Protein AF-A0A1N6KRE0-F1 (afdb_monomer_lite)

pLDDT: mean 84.96, std 14.73, range [38.88, 95.12]

Structure (mmCIF, N/CA/C/O backbone):
data_AF-A0A1N6KRE0-F1
#
_entry.id   AF-A0A1N6KRE0-F1
#
loop_
_atom_site.group_PDB
_atom_site.id
_atom_site.type_symbol
_atom_site.label_atom_id
_atom_site.label_alt_id
_atom_site.label_comp_id
_atom_site.label_asym_id
_atom_site.label_entity_id
_atom_site.label_seq_id
_atom_site.pdbx_PDB_ins_code
_atom_site.Cartn_x
_atom_site.Cartn_y
_atom_site.Cartn_z
_atom_site.occupancy
_atom_site.B_iso_or_equiv
_atom_site.auth_seq_id
_atom_site.auth_comp_id
_atom_site.auth_asym_id
_atom_site.auth_atom_id
_atom_site.pdbx_PDB_model_num
ATOM 1 N N . MET A 1 1 ? 27.702 16.838 11.584 1.00 38.88 1 MET A N 1
ATOM 2 C CA . MET A 1 1 ? 27.600 17.104 10.132 1.00 38.88 1 MET A CA 1
ATOM 3 C C . MET A 1 1 ? 26.652 16.082 9.518 1.00 38.88 1 MET A C 1
ATOM 5 O O . MET A 1 1 ? 27.056 14.952 9.269 1.00 38.88 1 MET A O 1
ATOM 9 N N . ALA A 1 2 ? 25.368 16.425 9.391 1.00 45.50 2 ALA A N 1
ATOM 10 C CA . ALA A 1 2 ? 24.371 15.550 8.778 1.00 45.50 2 ALA A CA 1
ATOM 11 C C . ALA A 1 2 ? 24.695 15.397 7.285 1.00 45.50 2 ALA A C 1
ATOM 13 O O . ALA A 1 2 ? 24.826 16.399 6.585 1.00 45.50 2 ALA A O 1
ATOM 14 N N . ARG A 1 3 ? 24.864 14.160 6.802 1.00 46.94 3 ARG A N 1
ATOM 15 C CA . ARG A 1 3 ? 25.031 13.884 5.369 1.00 46.94 3 ARG A CA 1
ATOM 16 C C . ARG A 1 3 ? 23.745 14.300 4.654 1.00 46.94 3 ARG A C 1
ATOM 18 O O . ARG A 1 3 ? 22.769 13.554 4.661 1.00 46.94 3 ARG A O 1
ATOM 25 N N . GLN A 1 4 ? 23.744 15.492 4.063 1.00 46.59 4 GLN A N 1
ATOM 26 C CA . GLN A 1 4 ? 22.769 15.868 3.047 1.00 46.59 4 GLN A CA 1
ATOM 27 C C . GLN A 1 4 ? 22.967 14.903 1.878 1.00 46.59 4 GLN A C 1
ATOM 29 O O . GLN A 1 4 ? 23.948 14.985 1.144 1.00 46.59 4 GLN A O 1
ATOM 34 N N . ILE A 1 5 ? 22.080 13.917 1.766 1.00 54.81 5 ILE A N 1
ATOM 35 C CA . ILE A 1 5 ? 21.981 13.092 0.565 1.00 54.81 5 ILE A CA 1
ATOM 36 C C . ILE A 1 5 ? 21.393 14.018 -0.508 1.00 54.81 5 ILE A C 1
ATOM 38 O O . ILE A 1 5 ? 20.274 14.493 -0.295 1.00 54.81 5 ILE A O 1
ATOM 42 N N . PRO A 1 6 ? 22.111 14.318 -1.605 1.00 48.00 6 PRO A N 1
ATOM 43 C CA . PRO A 1 6 ? 21.605 15.208 -2.643 1.00 48.00 6 PRO A CA 1
ATOM 44 C C . PRO A 1 6 ? 20.266 14.673 -3.186 1.00 48.00 6 PRO A C 1
ATOM 46 O O . PRO A 1 6 ? 20.150 13.460 -3.400 1.00 48.00 6 PRO A O 1
ATOM 49 N N . PRO A 1 7 ? 19.250 15.538 -3.379 1.00 54.38 7 PRO A N 1
ATOM 50 C CA . PRO A 1 7 ? 17.892 15.117 -3.737 1.00 54.38 7 PRO A CA 1
ATOM 51 C C . PRO A 1 7 ? 17.805 14.387 -5.088 1.00 54.38 7 PRO A C 1
ATOM 53 O O . PRO A 1 7 ? 16.867 13.625 -5.296 1.00 54.38 7 PRO A O 1
ATOM 56 N N . ASP A 1 8 ? 18.811 14.520 -5.955 1.00 54.03 8 ASP A N 1
ATOM 57 C CA . ASP A 1 8 ? 18.791 13.979 -7.320 1.00 54.03 8 ASP A CA 1
ATOM 58 C C . ASP A 1 8 ? 19.172 12.497 -7.458 1.00 54.03 8 ASP A C 1
ATOM 60 O O . ASP A 1 8 ? 18.805 11.845 -8.433 1.00 54.03 8 ASP A O 1
ATOM 64 N N . ASN A 1 9 ? 19.880 11.903 -6.490 1.00 53.44 9 ASN A N 1
ATOM 65 C CA . ASN A 1 9 ? 20.414 10.544 -6.684 1.00 53.44 9 ASN A CA 1
ATOM 66 C C . ASN A 1 9 ? 19.415 9.424 -6.325 1.00 53.44 9 ASN A C 1
ATOM 68 O O . ASN A 1 9 ? 19.695 8.244 -6.538 1.00 53.44 9 ASN A O 1
ATOM 72 N N . ARG A 1 10 ? 18.254 9.775 -5.748 1.00 56.72 10 ARG A N 1
ATOM 73 C CA . ARG A 1 10 ? 17.201 8.810 -5.375 1.00 56.72 10 ARG A CA 1
ATOM 74 C C . ARG A 1 10 ? 16.375 8.361 -6.582 1.00 56.72 10 ARG A C 1
ATOM 76 O O . ARG A 1 10 ? 15.914 7.229 -6.583 1.00 56.72 10 ARG A O 1
ATOM 83 N N . HIS A 1 11 ? 16.278 9.203 -7.611 1.00 61.88 11 HIS A N 1
ATOM 84 C CA . HIS A 1 11 ? 15.436 8.976 -8.788 1.00 61.88 11 HIS A CA 1
ATOM 85 C C . HIS A 1 11 ? 16.102 8.157 -9.896 1.00 61.88 11 HIS A C 1
ATOM 87 O O . HIS A 1 11 ? 15.419 7.539 -10.708 1.00 61.88 11 HIS A O 1
ATOM 93 N N . LEU A 1 12 ? 17.435 8.067 -9.903 1.00 65.62 12 LEU A N 1
ATOM 94 C CA . LEU A 1 12 ? 18.182 7.314 -10.919 1.00 65.62 12 LEU A CA 1
ATOM 95 C C . LEU A 1 12 ? 17.820 5.823 -10.968 1.00 65.62 12 LEU A C 1
ATOM 97 O O . LEU A 1 12 ? 17.971 5.191 -12.009 1.00 65.62 12 LEU A O 1
ATOM 101 N N . ARG A 1 13 ? 17.336 5.259 -9.854 1.00 76.06 13 ARG A N 1
ATOM 102 C CA . ARG A 1 13 ? 16.907 3.855 -9.773 1.00 76.06 13 ARG A CA 1
ATOM 103 C C . ARG A 1 13 ? 15.395 3.680 -9.750 1.00 76.06 13 ARG A C 1
ATOM 105 O O . ARG A 1 13 ? 14.946 2.542 -9.715 1.00 76.06 13 ARG A O 1
ATOM 112 N N . ASP A 1 14 ? 14.615 4.757 -9.782 1.00 83.56 14 ASP A N 1
ATOM 113 C CA . ASP A 1 14 ? 13.155 4.653 -9.713 1.00 83.56 14 ASP A CA 1
ATOM 114 C C . ASP A 1 14 ? 12.594 3.943 -10.949 1.00 83.56 14 ASP A C 1
ATOM 116 O O . ASP A 1 14 ? 11.668 3.154 -10.813 1.00 83.56 14 ASP A O 1
ATOM 120 N N . ASN A 1 15 ? 13.230 4.119 -12.111 1.00 85.25 15 ASN A N 1
ATOM 121 C CA . ASN A 1 15 ? 12.877 3.431 -13.358 1.00 85.25 15 ASN A CA 1
ATOM 122 C C . ASN A 1 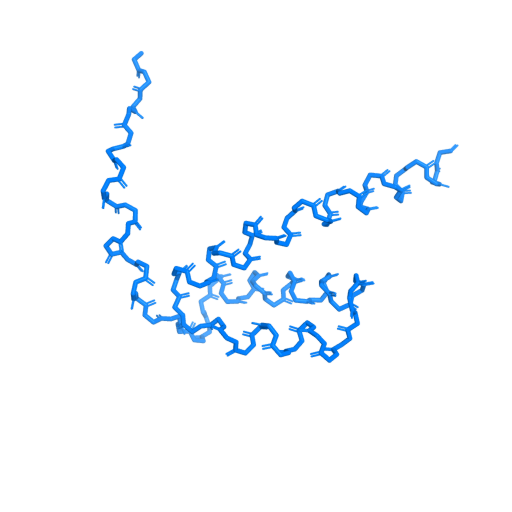15 ? 13.380 1.977 -13.426 1.00 85.25 15 ASN A C 1
ATOM 124 O O . ASN A 1 15 ? 13.135 1.289 -14.415 1.00 85.25 15 ASN A O 1
ATOM 128 N N . GLU A 1 16 ? 14.129 1.503 -12.424 1.00 88.19 16 GLU A N 1
ATOM 129 C CA . GLU A 1 16 ? 14.627 0.130 -12.420 1.00 88.19 16 GLU A CA 1
ATOM 130 C C . GLU A 1 16 ? 13.436 -0.834 -12.276 1.00 88.19 16 GLU A C 1
ATOM 132 O O . GLU A 1 16 ? 12.633 -0.677 -11.345 1.00 88.19 16 GLU A O 1
ATOM 137 N N . PRO A 1 17 ? 13.300 -1.828 -13.174 1.00 89.25 17 PRO A N 1
ATOM 138 C CA . PRO A 1 17 ? 12.199 -2.773 -13.112 1.00 89.25 17 PRO A CA 1
ATOM 139 C C . PRO A 1 17 ? 12.306 -3.610 -11.842 1.00 89.25 17 PRO A C 1
ATOM 141 O O . PRO A 1 17 ? 13.378 -4.106 -11.473 1.00 89.25 17 PRO A O 1
ATOM 144 N N . LEU A 1 18 ? 11.172 -3.790 -11.179 1.00 86.88 18 LEU A N 1
ATOM 145 C CA . LEU A 1 18 ? 11.083 -4.618 -9.999 1.00 86.88 18 LEU A CA 1
ATOM 146 C C . LEU A 1 18 ? 10.999 -6.082 -10.433 1.00 86.88 18 LEU A C 1
ATOM 148 O O . LEU A 1 18 ? 10.011 -6.522 -11.011 1.00 86.88 18 LEU A O 1
ATOM 152 N N . ARG A 1 19 ? 12.068 -6.840 -10.182 1.00 83.69 19 ARG A N 1
ATOM 153 C CA . ARG A 1 19 ? 12.104 -8.268 -10.504 1.00 83.69 19 ARG A CA 1
ATOM 154 C C . ARG A 1 19 ? 11.442 -9.089 -9.403 1.00 83.69 19 ARG A C 1
ATOM 156 O O . ARG A 1 19 ? 11.657 -8.839 -8.208 1.00 83.69 19 ARG A O 1
ATOM 163 N N . ASP A 1 20 ? 10.712 -10.114 -9.826 1.00 73.56 20 ASP A N 1
ATOM 164 C CA . ASP A 1 20 ? 10.201 -11.148 -8.935 1.00 73.56 20 ASP A CA 1
ATOM 165 C C . ASP A 1 20 ? 11.356 -11.860 -8.213 1.00 73.56 20 ASP A C 1
ATOM 167 O O . ASP A 1 20 ? 12.452 -12.029 -8.751 1.00 73.56 20 ASP A O 1
ATOM 171 N N . GLY A 1 21 ? 11.132 -12.230 -6.950 1.00 77.88 21 GLY A N 1
ATOM 172 C CA . GLY A 1 21 ? 12.139 -12.883 -6.103 1.00 77.88 21 GLY A CA 1
ATOM 173 C C . GLY A 1 21 ? 13.085 -11.937 -5.352 1.00 77.88 21 GLY A C 1
ATOM 174 O O . GLY A 1 21 ? 13.927 -12.399 -4.585 1.00 77.88 21 GLY A O 1
ATOM 175 N N . THR A 1 22 ? 12.946 -10.616 -5.506 1.00 84.19 22 THR A N 1
ATOM 176 C CA . THR A 1 22 ? 13.681 -9.652 -4.671 1.00 84.19 22 THR A CA 1
ATOM 177 C C . THR A 1 22 ? 13.089 -9.556 -3.260 1.00 84.19 22 THR A C 1
ATOM 179 O O . THR A 1 22 ? 11.873 -9.649 -3.070 1.00 84.19 22 THR A O 1
ATOM 182 N N . SER A 1 23 ? 13.928 -9.274 -2.253 1.00 88.88 23 SER A N 1
ATOM 183 C CA . SER A 1 23 ? 13.458 -9.017 -0.878 1.00 88.88 23 SER A CA 1
ATOM 184 C C . SER A 1 23 ? 12.466 -7.852 -0.806 1.00 88.88 23 SER A C 1
ATOM 186 O O . SER A 1 23 ? 11.581 -7.847 0.046 1.00 88.88 23 SER A O 1
ATOM 188 N N . LEU A 1 24 ? 12.586 -6.881 -1.719 1.00 89.94 24 LEU A N 1
ATOM 189 C CA . LEU A 1 24 ? 11.633 -5.782 -1.843 1.00 89.94 24 LEU A CA 1
ATOM 190 C C . LEU A 1 24 ? 10.258 -6.290 -2.287 1.00 89.94 24 LEU A C 1
ATOM 192 O O . LEU A 1 24 ? 9.270 -5.965 -1.641 1.00 89.94 24 LEU A O 1
ATOM 196 N N . MET A 1 25 ? 10.181 -7.138 -3.314 1.00 91.44 25 MET A N 1
ATOM 197 C CA . MET A 1 25 ? 8.902 -7.705 -3.748 1.00 91.44 25 MET A CA 1
ATOM 198 C C . MET A 1 25 ? 8.248 -8.552 -2.645 1.00 91.44 25 MET A C 1
ATOM 200 O O . MET A 1 25 ? 7.053 -8.419 -2.383 1.00 91.44 25 MET A O 1
ATOM 204 N N . ALA A 1 26 ? 9.036 -9.347 -1.912 1.00 92.38 26 ALA A N 1
ATOM 205 C CA . ALA A 1 26 ? 8.54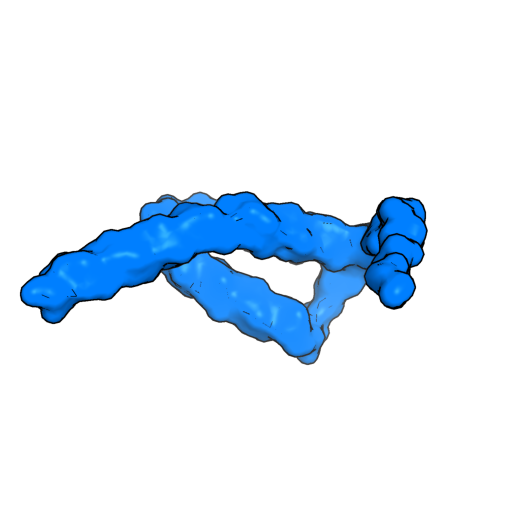4 -10.092 -0.750 1.00 92.38 26 ALA A CA 1
ATOM 206 C C . ALA A 1 26 ? 7.964 -9.165 0.337 1.00 92.38 26 ALA A C 1
ATOM 208 O O . ALA A 1 26 ? 6.883 -9.424 0.870 1.00 92.38 26 ALA A O 1
ATOM 209 N N . PHE A 1 27 ? 8.640 -8.051 0.628 1.00 92.19 27 PHE A N 1
ATOM 210 C CA . PHE A 1 27 ? 8.137 -7.033 1.549 1.00 92.19 27 PHE A CA 1
ATOM 211 C C . PHE A 1 27 ? 6.835 -6.386 1.048 1.00 92.19 27 PHE A C 1
ATOM 213 O O . PHE A 1 27 ? 5.872 -6.267 1.809 1.00 92.19 27 PHE A O 1
ATOM 220 N N . LEU A 1 28 ? 6.753 -6.040 -0.239 1.00 94.00 28 LEU A N 1
ATOM 221 C CA . LEU A 1 28 ? 5.535 -5.484 -0.832 1.00 94.00 28 LEU A CA 1
ATOM 222 C C . LEU A 1 28 ? 4.364 -6.474 -0.771 1.00 94.00 28 LEU A C 1
ATOM 224 O O . LEU A 1 28 ? 3.229 -6.053 -0.557 1.00 94.00 28 LEU A O 1
ATOM 228 N N . HIS A 1 29 ? 4.606 -7.783 -0.887 1.00 94.00 29 HIS A N 1
ATOM 229 C CA . HIS A 1 29 ? 3.565 -8.796 -0.689 1.00 94.00 29 HIS A CA 1
ATOM 230 C C . HIS A 1 29 ? 3.002 -8.797 0.737 1.00 94.00 29 HIS A C 1
ATOM 232 O O . HIS A 1 29 ? 1.795 -8.976 0.913 1.00 94.00 29 HIS A O 1
ATOM 238 N N . VAL A 1 30 ? 3.839 -8.575 1.756 1.00 93.31 30 VAL A N 1
ATOM 239 C CA . VAL A 1 30 ? 3.366 -8.415 3.141 1.00 93.31 30 VAL A CA 1
ATOM 240 C C . VAL A 1 30 ? 2.509 -7.157 3.266 1.00 93.31 30 VAL A C 1
ATOM 242 O O . VAL A 1 30 ? 1.411 -7.219 3.819 1.00 93.31 30 VAL A O 1
ATOM 245 N N . LEU A 1 31 ? 2.953 -6.041 2.685 1.00 92.88 31 LEU A N 1
ATOM 246 C CA . LEU A 1 31 ? 2.172 -4.803 2.670 1.00 92.88 31 LEU A CA 1
ATOM 247 C C . LEU A 1 31 ? 0.848 -4.952 1.917 1.00 92.88 31 LEU A C 1
ATOM 249 O O . LEU A 1 31 ? -0.169 -4.442 2.373 1.00 92.88 31 LEU A O 1
ATOM 253 N N . LYS A 1 32 ? 0.821 -5.698 0.808 1.00 94.62 32 LYS A N 1
ATOM 254 C CA . LYS A 1 32 ? -0.414 -6.018 0.083 1.00 94.62 32 LYS A CA 1
ATOM 255 C C . LYS A 1 32 ? -1.419 -6.730 0.981 1.00 94.62 32 LYS A C 1
ATOM 257 O O . LYS A 1 32 ? -2.588 -6.380 0.935 1.00 94.62 32 LYS A O 1
ATOM 262 N N . LYS A 1 33 ? -0.995 -7.688 1.811 1.00 94.75 33 LYS A N 1
ATOM 263 C CA . LYS A 1 33 ? -1.906 -8.351 2.761 1.00 94.75 33 LYS A CA 1
ATOM 264 C C . LYS A 1 33 ? -2.524 -7.349 3.728 1.00 94.75 33 LYS A C 1
ATOM 266 O O . LYS A 1 33 ? -3.729 -7.358 3.916 1.00 94.75 33 LYS A O 1
ATOM 271 N N . ALA A 1 34 ? -1.719 -6.443 4.273 1.00 92.25 34 ALA A N 1
ATOM 272 C CA . ALA A 1 34 ? -2.229 -5.414 5.169 1.00 92.25 34 ALA A CA 1
ATOM 273 C C . ALA A 1 34 ? -3.158 -4.416 4.446 1.00 92.25 34 ALA A C 1
ATOM 275 O O . ALA A 1 34 ? -4.161 -3.992 5.004 1.00 92.25 34 ALA A O 1
ATOM 276 N N . HIS A 1 35 ? -2.877 -4.097 3.181 1.00 94.31 35 HIS A N 1
ATOM 277 C CA . HIS A 1 35 ? -3.757 -3.290 2.333 1.00 94.31 35 HIS A CA 1
ATOM 278 C C . HIS A 1 35 ? -5.098 -3.988 2.052 1.00 94.31 35 HIS A C 1
ATOM 280 O O . HIS A 1 35 ? -6.129 -3.328 2.042 1.00 94.31 35 HIS A O 1
ATOM 286 N N . ILE A 1 36 ? -5.107 -5.314 1.866 1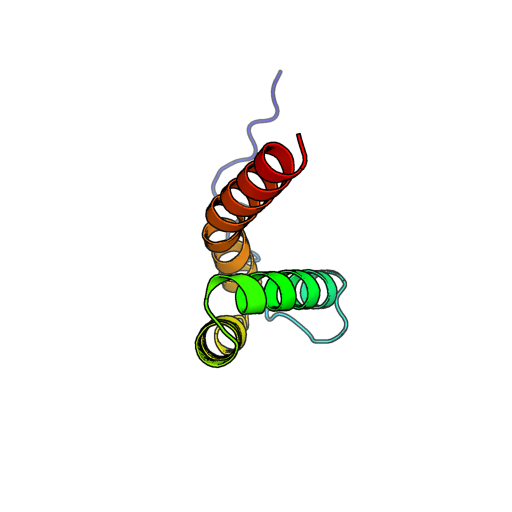.00 95.12 36 ILE A N 1
ATOM 287 C CA . ILE A 1 36 ? -6.344 -6.096 1.701 1.00 95.12 36 ILE A CA 1
ATOM 288 C C . ILE A 1 36 ? -7.242 -5.947 2.935 1.00 95.12 36 ILE A C 1
ATOM 290 O O . ILE A 1 36 ? -8.448 -5.787 2.778 1.00 95.12 36 ILE A O 1
ATOM 294 N N . GLU A 1 37 ? -6.667 -5.961 4.137 1.00 91.94 37 GLU A N 1
ATOM 295 C CA . GLU A 1 37 ? -7.423 -5.765 5.382 1.00 91.94 37 GLU A CA 1
ATOM 296 C C . GLU A 1 37 ? -7.969 -4.333 5.530 1.00 91.94 37 GLU A C 1
ATOM 298 O O . GLU A 1 37 ? -8.994 -4.138 6.175 1.00 91.94 37 GLU A O 1
ATOM 303 N N . LEU A 1 38 ? -7.304 -3.334 4.933 1.00 90.88 38 LEU A N 1
ATOM 304 C CA . LEU A 1 38 ? -7.741 -1.934 4.973 1.00 90.88 38 LEU A CA 1
ATOM 305 C C . LEU A 1 38 ? -8.836 -1.615 3.945 1.00 90.88 38 LEU A C 1
ATOM 307 O O . LEU A 1 38 ? -9.894 -1.115 4.313 1.00 90.88 38 LEU A O 1
ATOM 311 N N . ASP A 1 39 ? -8.575 -1.895 2.665 1.00 92.38 39 ASP A N 1
ATOM 312 C CA . ASP A 1 39 ? -9.379 -1.407 1.529 1.00 92.38 39 ASP A CA 1
ATOM 313 C C . ASP A 1 39 ? -10.060 -2.541 0.740 1.00 92.38 39 ASP A C 1
ATOM 315 O O . ASP A 1 39 ? -10.752 -2.315 -0.258 1.00 92.38 39 ASP A O 1
ATOM 319 N N . GLY A 1 40 ? -9.870 -3.787 1.175 1.00 92.81 40 GLY A N 1
ATOM 320 C CA . GLY A 1 40 ? -10.424 -4.970 0.533 1.00 92.81 40 GLY A CA 1
ATOM 321 C C . GLY A 1 40 ? -9.559 -5.530 -0.599 1.00 92.81 40 GLY A C 1
ATOM 322 O O . GLY A 1 40 ? -8.671 -4.887 -1.168 1.00 92.81 40 GLY A O 1
ATOM 323 N N . HIS A 1 41 ? -9.843 -6.786 -0.954 1.00 93.50 41 HIS A N 1
ATOM 324 C CA . HIS A 1 41 ? -9.007 -7.559 -1.873 1.00 93.50 41 HIS A CA 1
ATOM 325 C C . HIS A 1 41 ? -8.875 -6.935 -3.269 1.00 93.50 41 HIS A C 1
ATOM 327 O O . HIS A 1 41 ? -7.773 -6.879 -3.813 1.00 93.50 41 HIS A O 1
ATOM 333 N N . ALA A 1 42 ? -9.979 -6.461 -3.852 1.00 93.50 42 ALA A N 1
ATOM 334 C CA . ALA A 1 42 ? -9.993 -5.951 -5.222 1.00 93.50 42 ALA A CA 1
ATOM 335 C C . ALA A 1 42 ? -9.118 -4.698 -5.389 1.00 93.50 42 ALA A C 1
ATOM 337 O O . ALA A 1 42 ? -8.268 -4.660 -6.280 1.00 93.50 42 ALA A O 1
ATOM 338 N N . GLN A 1 43 ? -9.269 -3.716 -4.495 1.00 92.19 43 GLN A N 1
ATOM 339 C CA . GLN A 1 43 ? -8.524 -2.456 -4.559 1.00 92.19 43 GLN A CA 1
ATOM 340 C C . GLN A 1 43 ? -7.035 -2.670 -4.294 1.00 92.19 43 GLN A C 1
ATOM 342 O O . GLN A 1 43 ? -6.182 -2.199 -5.053 1.00 92.19 43 GLN A O 1
ATOM 347 N N . ALA A 1 44 ? -6.712 -3.470 -3.274 1.00 93.50 44 ALA A N 1
ATOM 348 C CA . ALA A 1 44 ? -5.334 -3.816 -2.971 1.00 93.50 44 ALA A CA 1
ATOM 349 C C . ALA A 1 44 ? -4.661 -4.564 -4.127 1.00 93.50 44 ALA A C 1
ATOM 351 O O . ALA A 1 44 ? -3.503 -4.299 -4.456 1.00 93.50 44 ALA A O 1
ATOM 352 N N . HIS A 1 45 ? -5.385 -5.476 -4.784 1.00 93.75 45 HIS A N 1
ATOM 353 C CA . HIS A 1 45 ? -4.875 -6.196 -5.943 1.00 93.75 45 HIS A CA 1
ATOM 354 C C . HIS A 1 45 ? -4.636 -5.265 -7.137 1.00 93.75 45 HIS A C 1
ATOM 356 O O . HIS A 1 45 ? -3.541 -5.291 -7.699 1.00 93.75 45 HIS A O 1
ATOM 362 N N . GLN A 1 46 ? -5.611 -4.420 -7.485 1.00 94.50 46 GLN A N 1
ATOM 363 C CA . GLN A 1 46 ? -5.504 -3.485 -8.607 1.00 94.50 46 GLN A CA 1
ATOM 364 C C . GLN A 1 46 ? -4.353 -2.492 -8.413 1.00 94.50 46 GLN A C 1
ATOM 366 O O . GLN A 1 46 ? -3.598 -2.228 -9.348 1.00 94.50 46 GLN A O 1
ATOM 371 N N . ARG A 1 47 ? -4.183 -1.952 -7.200 1.00 93.31 47 ARG A N 1
ATOM 372 C CA . ARG A 1 47 ? -3.083 -1.022 -6.912 1.00 93.31 47 ARG A CA 1
ATOM 373 C C . ARG A 1 47 ? -1.728 -1.721 -6.956 1.00 93.31 47 ARG A C 1
ATOM 375 O O . ARG A 1 47 ? -0.791 -1.177 -7.524 1.00 93.31 47 ARG A O 1
ATOM 382 N N . PHE A 1 48 ? -1.630 -2.931 -6.406 1.00 93.44 48 PHE A N 1
ATOM 383 C CA . PHE A 1 48 ? -0.387 -3.701 -6.412 1.00 93.44 48 PHE A CA 1
ATOM 384 C C . PHE A 1 48 ? 0.065 -4.090 -7.826 1.00 93.44 48 PHE A C 1
ATOM 386 O O . PHE A 1 48 ? 1.257 -4.082 -8.099 1.00 93.44 48 PHE A O 1
ATOM 393 N N . GLN A 1 49 ? -0.864 -4.376 -8.746 1.00 93.12 49 GLN A N 1
ATOM 394 C CA . GLN A 1 49 ? -0.534 -4.665 -10.150 1.00 93.12 49 GLN A CA 1
ATOM 395 C C . GLN A 1 49 ? 0.141 -3.492 -10.879 1.00 93.12 49 GLN A C 1
ATOM 397 O O . GLN A 1 49 ? 0.811 -3.712 -11.881 1.00 93.12 49 GLN A O 1
ATOM 402 N N . ARG A 1 50 ? -0.018 -2.256 -10.386 1.00 93.25 50 ARG A N 1
ATOM 403 C CA . ARG A 1 50 ? 0.651 -1.067 -10.938 1.00 93.25 50 ARG A CA 1
ATOM 404 C C . ARG A 1 50 ? 2.091 -0.909 -10.450 1.00 93.25 50 ARG A C 1
ATOM 406 O O . ARG A 1 50 ? 2.768 0.005 -10.888 1.00 93.25 50 ARG A O 1
ATOM 413 N N . VAL A 1 51 ? 2.555 -1.749 -9.524 1.00 93.00 51 VAL A N 1
ATOM 414 C CA . 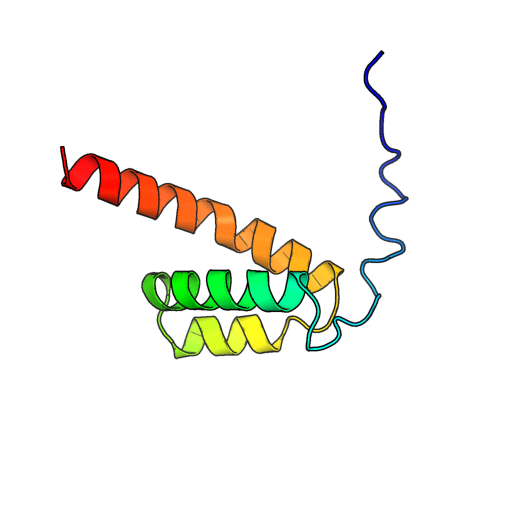VAL A 1 51 ? 3.915 -1.675 -8.987 1.00 93.00 51 VAL A CA 1
ATOM 415 C C . VAL A 1 51 ? 4.842 -2.518 -9.856 1.00 93.00 51 VAL A C 1
ATOM 417 O O . VAL A 1 51 ? 5.000 -3.715 -9.632 1.00 93.00 51 VAL A O 1
ATOM 420 N N . THR A 1 52 ? 5.445 -1.889 -10.860 1.00 91.19 52 THR A N 1
ATOM 421 C CA . THR A 1 52 ? 6.350 -2.542 -11.822 1.00 91.19 52 THR A CA 1
ATOM 422 C C . THR A 1 52 ? 7.792 -2.058 -11.705 1.00 91.19 52 THR A C 1
ATOM 424 O O . THR A 1 52 ? 8.724 -2.742 -12.127 1.00 91.19 52 THR A O 1
ATOM 427 N N . THR A 1 53 ? 7.996 -0.902 -11.080 1.00 92.75 53 THR A N 1
ATOM 428 C CA . THR A 1 53 ? 9.294 -0.248 -10.914 1.00 92.75 53 THR A CA 1
ATOM 429 C C . THR A 1 53 ? 9.598 0.043 -9.447 1.00 92.75 53 THR A C 1
ATOM 431 O O . THR A 1 53 ? 8.720 0.019 -8.577 1.00 92.75 53 THR A O 1
ATOM 434 N N . ARG A 1 54 ? 10.864 0.336 -9.134 1.00 91.00 54 ARG A N 1
ATOM 435 C CA . ARG A 1 54 ? 11.257 0.712 -7.766 1.00 91.00 54 ARG A CA 1
ATOM 436 C C . ARG A 1 54 ? 10.625 2.028 -7.312 1.00 91.00 54 ARG A C 1
ATOM 438 O O . ARG A 1 54 ? 10.310 2.149 -6.129 1.00 91.00 54 ARG A O 1
ATOM 445 N N . GLY A 1 55 ? 10.413 2.971 -8.228 1.00 92.06 55 GLY A N 1
ATOM 446 C CA . GLY A 1 55 ? 9.730 4.233 -7.947 1.00 92.06 55 GLY A CA 1
ATOM 447 C C . GLY A 1 55 ? 8.268 4.011 -7.573 1.00 92.06 55 GLY A C 1
ATOM 448 O O . GLY A 1 55 ? 7.809 4.505 -6.545 1.00 92.06 55 GLY A O 1
ATOM 449 N N . GLU A 1 56 ? 7.555 3.177 -8.332 1.00 92.88 56 GLU A N 1
ATOM 450 C CA . GLU A 1 56 ? 6.171 2.803 -8.012 1.00 92.88 56 GLU A CA 1
ATOM 451 C C . GLU A 1 56 ? 6.079 2.024 -6.697 1.00 92.88 56 GLU A C 1
ATOM 453 O O . GLU A 1 56 ? 5.159 2.245 -5.913 1.00 92.88 56 GLU A O 1
ATOM 458 N N . ALA A 1 57 ? 7.050 1.152 -6.408 1.00 92.94 57 ALA A N 1
ATOM 459 C CA . ALA A 1 57 ? 7.122 0.447 -5.130 1.00 92.94 57 ALA A CA 1
ATOM 460 C C . ALA A 1 57 ? 7.302 1.415 -3.959 1.00 92.94 57 ALA A C 1
ATOM 462 O O . ALA A 1 57 ? 6.653 1.271 -2.923 1.00 92.94 57 ALA A O 1
ATOM 463 N N . ARG A 1 58 ? 8.169 2.416 -4.125 1.00 92.44 58 ARG A N 1
ATOM 464 C CA . ARG A 1 58 ? 8.367 3.469 -3.134 1.00 92.44 58 ARG A CA 1
ATOM 465 C C . ARG A 1 58 ? 7.083 4.266 -2.923 1.00 92.44 58 ARG A C 1
ATOM 467 O O . ARG A 1 58 ? 6.670 4.404 -1.776 1.00 92.44 58 ARG A O 1
ATOM 474 N N . GLN A 1 59 ? 6.436 4.713 -3.998 1.00 92.81 59 GLN A N 1
ATOM 475 C CA . GLN A 1 59 ? 5.170 5.442 -3.914 1.00 92.81 59 GLN A CA 1
ATOM 476 C C . GLN A 1 59 ? 4.096 4.607 -3.206 1.00 92.81 59 GLN A C 1
ATOM 478 O O . GLN A 1 59 ? 3.417 5.090 -2.307 1.00 92.81 59 GLN A O 1
ATOM 483 N N . TYR A 1 60 ? 3.997 3.321 -3.548 1.00 94.50 60 TYR A N 1
ATOM 484 C CA . TYR A 1 60 ? 3.068 2.395 -2.910 1.00 94.50 60 TYR A CA 1
ATOM 485 C C . TYR A 1 60 ? 3.298 2.288 -1.397 1.00 94.50 60 TYR A C 1
ATOM 487 O O . TYR A 1 60 ? 2.338 2.284 -0.629 1.00 94.50 60 TYR A O 1
ATOM 495 N N . ILE A 1 61 ? 4.559 2.232 -0.955 1.00 92.94 61 ILE A N 1
ATOM 496 C CA . ILE A 1 61 ? 4.911 2.238 0.471 1.00 92.94 61 ILE A CA 1
ATOM 497 C C . ILE A 1 61 ? 4.543 3.582 1.108 1.00 92.94 61 ILE A C 1
ATOM 499 O O . ILE A 1 61 ? 3.892 3.598 2.149 1.00 92.94 61 ILE A O 1
ATOM 503 N N . GLU A 1 62 ? 4.948 4.700 0.506 1.00 93.62 62 GLU A N 1
ATOM 504 C CA . GLU A 1 62 ? 4.712 6.046 1.045 1.00 93.62 62 GLU A CA 1
ATOM 505 C C . GLU A 1 62 ? 3.215 6.339 1.219 1.00 93.62 62 GLU A C 1
ATOM 507 O O . GLU A 1 62 ? 2.818 6.874 2.254 1.00 93.62 62 GLU A O 1
ATOM 512 N N . ASP A 1 63 ? 2.381 5.897 0.278 1.00 92.12 63 ASP A N 1
ATOM 513 C CA . ASP A 1 63 ? 0.931 6.078 0.342 1.00 92.12 63 ASP A CA 1
ATOM 514 C C . ASP A 1 63 ? 0.257 5.167 1.378 1.00 92.12 63 ASP A C 1
ATOM 516 O O . ASP A 1 63 ? -0.711 5.562 2.030 1.00 92.12 63 ASP A O 1
ATOM 520 N N . LEU A 1 64 ? 0.732 3.925 1.514 1.00 92.88 64 LEU A N 1
ATOM 521 C CA . LEU A 1 64 ? 0.077 2.906 2.334 1.00 92.88 64 LEU A CA 1
ATOM 522 C C . LEU A 1 64 ? 0.520 2.948 3.804 1.00 92.88 64 LEU A C 1
ATOM 524 O O . LEU A 1 64 ? -0.218 2.529 4.698 1.00 92.88 64 LEU A O 1
ATOM 528 N N . MET A 1 65 ? 1.717 3.458 4.091 1.00 92.69 65 MET A N 1
ATOM 529 C CA . MET A 1 65 ? 2.243 3.494 5.455 1.00 92.69 65 MET A CA 1
ATOM 530 C C . MET A 1 65 ? 1.395 4.333 6.429 1.00 92.69 65 MET A C 1
ATOM 532 O O . MET A 1 65 ? 1.129 3.833 7.526 1.00 92.69 65 MET A O 1
ATOM 536 N N . PRO A 1 66 ? 0.932 5.556 6.095 1.00 94.25 66 PRO A N 1
ATOM 537 C CA . PRO A 1 66 ? 0.103 6.348 7.002 1.00 94.25 66 PRO A CA 1
ATOM 538 C C . PRO A 1 66 ? -1.192 5.648 7.462 1.00 94.25 66 PRO A C 1
ATOM 540 O O . PRO A 1 66 ? -1.383 5.548 8.680 1.00 94.25 66 PRO A O 1
ATOM 543 N N . PRO A 1 67 ? -2.060 5.111 6.574 1.00 93.50 67 PRO A N 1
ATOM 544 C CA . PRO A 1 67 ? -3.279 4.434 7.018 1.00 93.50 67 PRO A CA 1
ATOM 545 C C . PRO A 1 67 ? -2.982 3.149 7.804 1.00 93.50 67 PRO A C 1
ATOM 547 O O . PRO A 1 67 ? -3.642 2.888 8.809 1.00 93.50 67 PRO A O 1
ATOM 550 N N . LEU A 1 68 ? -1.940 2.392 7.439 1.00 90.62 68 LEU A N 1
ATOM 551 C CA . LEU A 1 68 ? -1.524 1.207 8.199 1.00 90.62 68 LEU A CA 1
ATOM 552 C C . LEU A 1 68 ? -1.089 1.539 9.630 1.00 90.6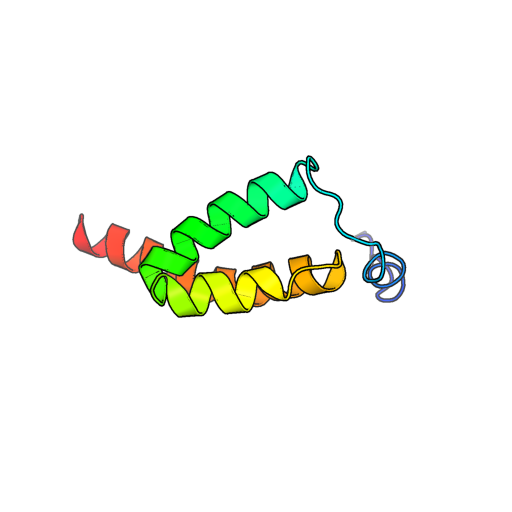2 68 LEU A C 1
ATOM 554 O O . LEU A 1 68 ? -1.414 0.810 10.569 1.00 90.62 68 LEU A O 1
ATOM 558 N N . LEU A 1 69 ? -0.344 2.632 9.816 1.00 92.44 69 LEU A N 1
ATOM 559 C CA . LEU A 1 69 ? 0.075 3.076 11.145 1.00 92.44 69 LEU A CA 1
ATOM 560 C C . LEU A 1 69 ? -1.120 3.544 11.979 1.00 92.44 69 LEU A C 1
ATOM 562 O O . LEU A 1 69 ? -1.202 3.190 13.157 1.00 92.44 69 LEU A O 1
ATOM 566 N N . ALA A 1 70 ? -2.055 4.274 11.368 1.00 92.94 70 ALA A N 1
ATOM 567 C CA . ALA A 1 70 ? -3.277 4.716 12.031 1.00 92.94 70 ALA A CA 1
ATOM 568 C C . ALA A 1 70 ? -4.134 3.527 12.494 1.00 92.94 70 ALA A C 1
ATOM 570 O O . ALA A 1 70 ? -4.559 3.486 13.651 1.00 92.94 70 ALA A O 1
ATOM 571 N N . GLU A 1 71 ? -4.325 2.523 11.634 1.00 90.69 71 GLU A N 1
ATOM 572 C CA . GLU A 1 71 ? -5.087 1.319 11.972 1.00 90.69 71 GLU A CA 1
ATOM 573 C C . GLU A 1 71 ? -4.391 0.494 13.062 1.00 90.69 71 GLU A C 1
ATOM 575 O O . GLU A 1 71 ? -5.016 0.082 14.041 1.00 90.69 71 GLU A O 1
ATOM 580 N N . ARG A 1 72 ? -3.064 0.334 12.986 1.00 89.19 72 ARG A N 1
ATOM 581 C CA . ARG A 1 72 ? -2.287 -0.313 14.053 1.00 89.19 72 ARG A CA 1
ATOM 582 C C . ARG A 1 72 ? -2.476 0.391 15.399 1.00 89.19 72 ARG A C 1
ATOM 584 O O . ARG A 1 72 ? -2.623 -0.267 16.431 1.00 89.19 72 ARG A O 1
ATOM 591 N N . ASP A 1 73 ? -2.442 1.718 15.415 1.00 93.31 73 ASP A N 1
ATOM 592 C CA . ASP A 1 73 ? -2.592 2.490 16.647 1.00 93.31 73 ASP A CA 1
ATOM 593 C C . ASP A 1 73 ? -4.033 2.429 17.182 1.00 93.31 73 ASP A C 1
ATOM 595 O O . ASP A 1 73 ? -4.225 2.320 18.397 1.00 93.31 73 ASP A O 1
ATOM 599 N N . ARG A 1 74 ? -5.043 2.387 16.302 1.00 91.94 74 ARG A N 1
ATOM 600 C CA . ARG A 1 74 ? -6.442 2.109 16.667 1.00 91.94 74 ARG A CA 1
ATOM 601 C C . ARG A 1 74 ? -6.581 0.746 17.345 1.00 91.94 74 ARG A C 1
ATOM 603 O O . ARG A 1 74 ? -7.140 0.670 18.438 1.00 91.94 74 ARG A O 1
ATOM 610 N N . GLN A 1 75 ? -6.018 -0.309 16.758 1.00 90.44 75 GLN A N 1
ATOM 611 C CA . GLN A 1 75 ? -6.047 -1.658 17.334 1.00 90.44 75 GLN A CA 1
ATOM 612 C C . GLN A 1 75 ? -5.338 -1.727 18.690 1.00 90.44 75 GLN A C 1
ATOM 614 O O . GLN A 1 75 ? -5.820 -2.382 19.611 1.00 90.44 75 GLN A O 1
ATOM 619 N N . ARG A 1 76 ? -4.209 -1.026 18.849 1.00 91.00 76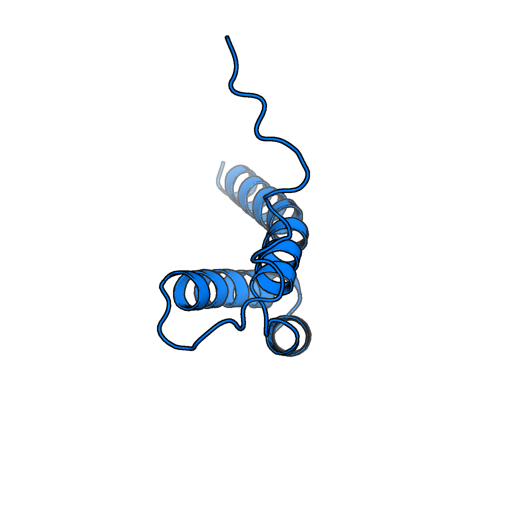 ARG A N 1
ATOM 620 C CA . ARG A 1 76 ? -3.512 -0.927 20.142 1.00 91.00 76 ARG A CA 1
ATOM 621 C C . ARG A 1 76 ? -4.369 -0.266 21.216 1.00 91.00 76 ARG A C 1
ATOM 623 O O . ARG A 1 76 ? -4.322 -0.713 22.356 1.00 91.00 76 ARG A O 1
ATOM 630 N N . ARG A 1 77 ? -5.124 0.782 20.869 1.00 92.12 77 ARG A N 1
ATOM 631 C CA . ARG A 1 77 ? -6.048 1.448 21.800 1.00 92.12 77 ARG A CA 1
ATOM 632 C C . ARG A 1 77 ? -7.246 0.569 22.140 1.00 92.12 77 ARG A C 1
ATOM 634 O O . ARG A 1 77 ? -7.638 0.559 23.288 1.00 92.12 77 ARG A O 1
ATOM 641 N N . ALA A 1 78 ? -7.779 -0.187 21.181 1.00 90.94 78 ALA A N 1
ATOM 642 C CA . ALA A 1 78 ? -8.918 -1.081 21.406 1.00 90.94 78 ALA A CA 1
ATOM 643 C C . ALA A 1 78 ? -8.590 -2.302 22.289 1.00 90.94 78 ALA A C 1
ATOM 645 O O . ALA A 1 78 ? -9.492 -2.922 22.839 1.00 90.94 78 ALA A O 1
ATOM 646 N N . ARG A 1 79 ? -7.307 -2.677 22.389 1.00 86.38 79 ARG A N 1
ATOM 647 C CA . ARG A 1 79 ? -6.820 -3.761 23.263 1.00 86.38 79 ARG A CA 1
ATOM 648 C C . ARG A 1 79 ? -6.435 -3.289 24.672 1.00 86.38 79 ARG A C 1
ATOM 650 O O . ARG A 1 79 ? -6.077 -4.132 25.489 1.00 86.38 79 ARG A O 1
ATOM 657 N N . ARG A 1 80 ? -6.406 -1.977 24.913 1.00 70.06 80 ARG A N 1
ATOM 658 C CA . ARG A 1 80 ? -6.174 -1.371 26.230 1.00 70.06 80 ARG A CA 1
ATOM 659 C C . ARG A 1 80 ? -7.510 -1.040 26.868 1.00 70.06 80 ARG A C 1
ATOM 661 O O . ARG A 1 80 ? -7.572 -1.164 28.105 1.00 70.06 80 ARG A O 1
#

Organism: NCBI:txid60549

Foldseek 3Di:
DDPPPDPPPVVVQQQPFDDPPDPLVVVVVVLLVLVCVVPNNPVSVVLSVPRGGNNSSVVSCVVSVVVSVVVVVVVVVVVD

Radius of gyration: 15.27 Å; chains: 1; bounding box: 38×30×40 Å

Sequence (80 aa):
MARQIPPDNRHLRDNEPLRDGTSLMAFLHVLKKAHIELDGHAQAHQRFQRVTTRGEARQYIEDLMPPLLAERDRQRRARR

Secondary structure (DSSP, 8-state):
------GGGGGGGTTSB--TT-HHHHHHHHHHHHHHHHH-HHHHHHHHHT--BHHHHHHHHHHHHHHHHHHHHHHHHHT-